Protein AF-A0A931MQ63-F1 (afdb_monomer)

Secondary structure (DSSP, 8-state):
--EEEE---TT--GGGGHHHHHHHHHTT-EEEE---TT-SPPPTTS--GGG-

Foldseek 3Di:
DEEAEAEDDPPDFLVVCPVVCVVCVVVVYHYDGDGDPPPDDDDPPDDDPVND

Radius of gyration: 14.66 Å; Cα contacts (8 Å, |Δi|>4): 52; chains: 1; bounding box: 34×22×41 Å

Sequence (52 aa):
MSHVVLVHGAWAGPWVWDTMLGPLRAAGHTPHPLALPGVGAWGDDDVTLDDV

Solvent-accessible surface area (backbone atoms only — not comparable to full-atom values): 3486 Å² total; per-residue (Å²): 120,51,79,42,79,43,78,60,64,87,100,53,44,39,72,81,43,61,84,50,52,57,59,41,44,75,73,47,32,50,75,45,63,40,68,55,92,98,47,80,84,83,55,98,85,55,90,53,85,86,77,110

Mean predicted aligned error: 4.83 Å

Nearest PDB structures (foldseek):
  8f6b-assembly1_D  TM=4.538E-01  e=2.391E+00  Mus musculus
  8f6b-assembly1_B  TM=4.506E-01  e=2.563E+00  Mus musculus
  8f6b-assembly1_E  TM=4.553E-01  e=3.623E+00  Mus musculus
  8f6b-assembly1_C  TM=4.541E-01  e=3.623E+00  Mus musculus
  8f6b-assembly1_F  TM=4.530E-01  e=4.161E+00  Mus musculus

pLDDT: mean 91.43, std 7.98, range [75.06, 98.5]

Structure (mmCIF, N/CA/C/O backbone):
data_AF-A0A931MQ63-F1
#
_entry.id   AF-A0A931MQ63-F1
#
loop_
_atom_site.group_PDB
_atom_site.id
_atom_site.type_symbol
_atom_site.label_atom_id
_atom_site.label_alt_id
_atom_site.label_comp_id
_atom_site.label_asym_id
_atom_site.label_entity_id
_atom_site.label_seq_id
_atom_site.pdbx_PDB_ins_code
_atom_site.Cartn_x
_atom_site.Cartn_y
_atom_site.Cartn_z
_atom_site.occupancy
_atom_site.B_iso_or_equiv
_atom_site.auth_seq_id
_atom_site.auth_comp_id
_atom_site.auth_asym_id
_atom_site.auth_atom_id
_atom_site.pdbx_PDB_model_num
ATOM 1 N N . MET A 1 1 ? -15.456 4.058 8.862 1.00 83.75 1 MET A N 1
ATOM 2 C CA . MET A 1 1 ? -14.706 3.047 8.091 1.00 83.75 1 MET A CA 1
ATOM 3 C C . MET A 1 1 ? -14.491 3.578 6.686 1.00 83.75 1 MET A C 1
ATOM 5 O O . MET A 1 1 ? -15.462 3.980 6.056 1.00 83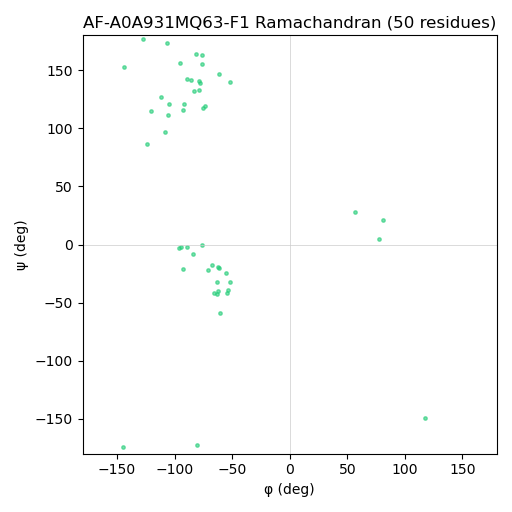.75 1 MET A O 1
ATOM 9 N N . SER A 1 2 ? -13.240 3.657 6.234 1.00 97.31 2 SER A N 1
ATOM 10 C CA . SER A 1 2 ? -12.888 4.161 4.900 1.00 97.31 2 SER A CA 1
ATOM 11 C C . SER A 1 2 ? -11.712 3.388 4.312 1.00 97.31 2 SER A C 1
ATOM 13 O O . SER A 1 2 ? -10.876 2.856 5.046 1.00 97.31 2 SER A O 1
ATOM 15 N N . HIS A 1 3 ? -11.658 3.339 2.984 1.00 98.25 3 HIS A N 1
ATOM 16 C CA . HIS A 1 3 ? -10.513 2.820 2.246 1.00 98.25 3 HIS A CA 1
ATOM 17 C C . HIS A 1 3 ? -9.463 3.923 2.123 1.00 98.25 3 HIS A C 1
ATOM 19 O O . HIS A 1 3 ? -9.794 5.052 1.764 1.00 98.25 3 HIS A O 1
ATOM 25 N N . VAL A 1 4 ? -8.208 3.600 2.428 1.00 97.88 4 VAL A N 1
ATOM 26 C CA . VAL A 1 4 ? -7.083 4.540 2.356 1.00 97.88 4 VAL A CA 1
ATOM 27 C C . VAL A 1 4 ? -6.062 3.975 1.384 1.00 97.88 4 VAL A C 1
ATOM 29 O O . VAL A 1 4 ? -5.490 2.922 1.644 1.00 97.88 4 VAL A O 1
ATOM 32 N N . VAL A 1 5 ? -5.845 4.652 0.259 1.00 98.06 5 VAL A N 1
ATOM 33 C CA . VAL A 1 5 ? -4.843 4.254 -0.737 1.00 98.06 5 VAL A CA 1
ATOM 34 C C . VAL A 1 5 ? -3.535 4.968 -0.417 1.00 98.06 5 VAL A C 1
ATOM 36 O O . VAL A 1 5 ? -3.503 6.196 -0.364 1.00 98.06 5 VAL A O 1
ATOM 39 N N . LEU A 1 6 ? -2.471 4.205 -0.173 1.00 97.81 6 LEU A N 1
ATOM 40 C CA . LEU A 1 6 ? -1.160 4.732 0.201 1.00 97.81 6 LEU A CA 1
ATOM 41 C C . LEU A 1 6 ? -0.217 4.609 -0.997 1.00 97.81 6 LEU A C 1
ATOM 43 O O . LEU A 1 6 ? 0.155 3.506 -1.402 1.00 97.81 6 LEU A O 1
ATOM 47 N N . VAL A 1 7 ? 0.155 5.757 -1.559 1.00 97.12 7 VAL A N 1
ATOM 48 C CA . VAL A 1 7 ? 1.053 5.871 -2.714 1.00 97.12 7 VAL A CA 1
ATOM 49 C C . VAL A 1 7 ? 2.410 6.352 -2.212 1.00 97.12 7 VAL A C 1
ATOM 51 O O . VAL A 1 7 ? 2.498 7.401 -1.577 1.00 97.12 7 VAL A O 1
ATOM 54 N N . HIS A 1 8 ? 3.461 5.569 -2.441 1.00 95.88 8 HIS A N 1
ATOM 55 C CA . HIS A 1 8 ? 4.817 5.931 -2.029 1.00 95.88 8 HIS A CA 1
ATOM 56 C C . HIS A 1 8 ? 5.433 6.996 -2.959 1.00 95.88 8 HIS A C 1
ATOM 58 O O . HIS A 1 8 ? 4.968 7.215 -4.076 1.00 95.88 8 HIS A O 1
ATOM 64 N N . GLY A 1 9 ? 6.500 7.652 -2.495 1.00 95.00 9 GLY A N 1
ATOM 65 C CA . GLY A 1 9 ? 7.279 8.603 -3.296 1.00 95.00 9 GLY A CA 1
ATOM 66 C C . GLY A 1 9 ? 8.287 7.930 -4.235 1.00 95.00 9 GL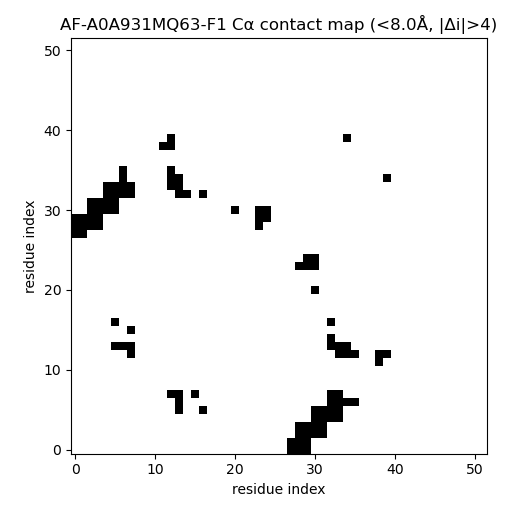Y A C 1
ATOM 67 O O . GLY A 1 9 ? 8.326 6.707 -4.365 1.00 95.00 9 GLY A O 1
ATOM 68 N N . ALA A 1 10 ? 9.135 8.732 -4.879 1.00 93.19 10 ALA A N 1
ATOM 69 C CA . ALA A 1 10 ? 10.227 8.217 -5.703 1.00 93.1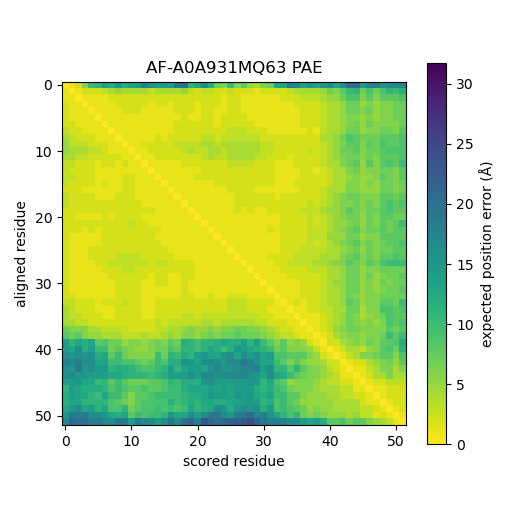9 10 ALA A CA 1
ATOM 70 C C . ALA A 1 10 ? 11.226 7.383 -4.873 1.00 93.19 10 ALA A C 1
ATOM 72 O O . ALA A 1 10 ? 11.456 7.678 -3.699 1.00 93.19 10 ALA A O 1
ATOM 73 N N . TRP A 1 11 ? 11.813 6.353 -5.497 1.00 90.12 11 TRP A N 1
ATOM 74 C CA . TRP A 1 11 ? 12.784 5.421 -4.887 1.00 90.12 11 TRP A CA 1
ATOM 75 C C . TRP A 1 11 ? 12.282 4.689 -3.633 1.00 90.12 11 TRP A C 1
ATOM 77 O O . TRP A 1 11 ? 13.062 4.299 -2.766 1.00 90.12 11 TRP A O 1
ATOM 87 N N . ALA A 1 12 ? 10.971 4.494 -3.540 1.00 93.88 12 ALA A N 1
ATOM 88 C CA . ALA A 1 12 ? 10.312 3.801 -2.445 1.00 93.88 12 ALA A CA 1
ATOM 89 C C . ALA A 1 12 ? 9.406 2.681 -2.972 1.00 93.88 12 ALA A C 1
ATOM 91 O O . ALA A 1 12 ? 9.257 2.498 -4.177 1.00 93.88 12 ALA A O 1
ATOM 92 N N . GLY A 1 13 ? 8.804 1.937 -2.049 1.00 94.38 13 GLY A N 1
ATOM 93 C CA . GLY A 1 13 ? 7.776 0.943 -2.330 1.00 94.38 13 GLY A CA 1
ATOM 94 C C . GLY A 1 13 ? 6.734 0.888 -1.213 1.00 94.38 13 GLY A C 1
ATOM 95 O O . GLY A 1 13 ? 6.807 1.687 -0.277 1.00 94.38 13 GLY A O 1
ATOM 96 N N . PRO A 1 14 ? 5.784 -0.062 -1.267 1.00 95.94 14 PRO A N 1
ATOM 97 C CA . PRO A 1 14 ? 4.743 -0.225 -0.247 1.00 95.94 14 PRO A CA 1
ATOM 98 C C . PRO A 1 14 ? 5.291 -0.309 1.186 1.00 95.94 14 PRO A C 1
ATOM 100 O O . PRO A 1 14 ? 4.648 0.167 2.119 1.00 95.94 14 PRO A O 1
ATOM 103 N N . TRP A 1 15 ? 6.493 -0.877 1.332 1.00 94.62 15 TRP A N 1
ATOM 104 C CA . TRP A 1 15 ? 7.198 -1.119 2.594 1.00 94.62 15 TRP A CA 1
ATOM 105 C C . TRP A 1 15 ? 7.386 0.133 3.463 1.00 94.62 15 TRP A C 1
ATOM 107 O O . TRP A 1 15 ? 7.475 0.028 4.684 1.00 94.62 15 TRP A O 1
ATOM 117 N N . VAL A 1 16 ? 7.395 1.341 2.881 1.00 97.25 16 VAL A N 1
ATOM 118 C CA . VAL A 1 16 ? 7.525 2.585 3.669 1.00 97.25 16 VAL A CA 1
ATOM 119 C C . VAL A 1 16 ? 6.364 2.789 4.645 1.00 97.25 16 VAL A C 1
ATOM 121 O O . VAL A 1 16 ? 6.482 3.554 5.601 1.00 97.25 16 VAL A O 1
ATOM 124 N N . TRP A 1 17 ? 5.239 2.110 4.413 1.00 97.62 17 TRP A N 1
ATOM 125 C CA . TRP A 1 17 ? 4.021 2.252 5.198 1.00 97.62 17 TRP A CA 1
ATOM 126 C C . TRP A 1 17 ? 3.854 1.201 6.295 1.00 97.62 17 TRP A C 1
ATOM 128 O O . TRP A 1 17 ? 2.884 1.301 7.045 1.00 97.62 17 TRP A O 1
ATOM 138 N N . ASP A 1 18 ? 4.756 0.223 6.430 1.00 97.31 18 ASP A N 1
ATOM 139 C CA . ASP A 1 18 ? 4.570 -0.946 7.308 1.00 97.31 18 ASP A CA 1
ATOM 140 C C . ASP A 1 18 ? 4.221 -0.565 8.755 1.00 97.31 18 ASP A C 1
ATOM 142 O O . ASP A 1 18 ? 3.324 -1.149 9.371 1.00 97.31 18 ASP A O 1
ATOM 146 N N . THR A 1 19 ? 4.853 0.488 9.274 1.00 98.06 19 THR A N 1
ATOM 147 C CA . THR A 1 19 ? 4.614 1.006 10.630 1.00 98.06 19 THR A CA 1
ATOM 148 C C . THR A 1 19 ? 3.256 1.699 10.794 1.00 98.06 19 THR A C 1
ATOM 150 O O . THR A 1 19 ? 2.740 1.781 11.908 1.00 98.06 19 THR A O 1
ATOM 153 N N . MET A 1 20 ? 2.639 2.166 9.704 1.00 97.31 20 MET A N 1
ATOM 154 C CA . MET A 1 20 ? 1.338 2.847 9.708 1.00 97.31 20 MET A CA 1
ATOM 155 C C . MET A 1 20 ? 0.158 1.899 9.481 1.00 97.31 20 MET A C 1
ATOM 157 O O . MET A 1 20 ? -0.968 2.223 9.869 1.00 97.31 20 MET A O 1
ATOM 161 N N . LEU A 1 21 ? 0.381 0.718 8.892 1.00 98.06 21 LEU A N 1
ATOM 162 C CA . LEU A 1 21 ? -0.708 -0.211 8.569 1.00 98.06 21 LEU A CA 1
ATOM 163 C C . LEU A 1 21 ? -1.449 -0.698 9.822 1.00 98.06 21 LEU A C 1
ATOM 165 O O . LEU A 1 21 ? -2.674 -0.813 9.804 1.00 98.06 21 LEU A O 1
ATOM 169 N N . GLY A 1 22 ? -0.718 -0.975 10.906 1.00 98.25 22 GLY A N 1
ATOM 170 C CA . GLY A 1 22 ? -1.291 -1.381 12.193 1.00 98.25 22 GLY A CA 1
ATOM 171 C C . GLY A 1 22 ? -2.218 -0.311 12.784 1.00 98.25 22 GLY A C 1
ATOM 172 O O . GLY A 1 22 ? -3.409 -0.582 12.954 1.00 98.25 22 GLY A O 1
ATOM 173 N N . PRO A 1 23 ? -1.719 0.913 13.038 1.00 98.31 23 PRO A N 1
ATOM 174 C CA . PRO A 1 23 ? -2.533 2.026 13.528 1.00 98.31 23 PRO A CA 1
ATOM 175 C C . PRO A 1 23 ? -3.761 2.338 12.661 1.00 98.31 23 PRO A C 1
ATOM 177 O O . PRO A 1 23 ? -4.851 2.534 13.196 1.00 98.31 23 PRO A O 1
ATOM 180 N N . LEU A 1 24 ? -3.629 2.323 11.328 1.00 98.00 24 LEU A N 1
ATOM 181 C CA . LEU A 1 24 ? -4.751 2.578 10.415 1.00 98.00 24 LEU A CA 1
ATOM 182 C C . LEU A 1 24 ? -5.851 1.517 10.536 1.00 98.00 24 LEU A C 1
ATOM 184 O O . LEU A 1 24 ? -7.035 1.857 10.580 1.00 98.00 24 LEU A O 1
ATOM 188 N N . ARG A 1 25 ? -5.471 0.238 10.636 1.00 98.06 25 ARG A N 1
ATOM 189 C CA . ARG A 1 25 ? -6.425 -0.859 10.859 1.00 98.06 25 ARG A CA 1
ATOM 190 C C . ARG A 1 25 ? -7.085 -0.757 12.232 1.00 98.06 25 ARG A C 1
ATOM 192 O O . ARG A 1 25 ? -8.295 -0.935 12.326 1.00 98.06 25 ARG A O 1
ATOM 199 N N . ALA A 1 26 ? -6.324 -0.419 13.274 1.00 98.38 26 ALA A N 1
ATOM 200 C CA . ALA A 1 26 ? -6.852 -0.242 14.629 1.00 98.38 26 ALA A CA 1
ATOM 201 C C . ALA A 1 26 ? -7.863 0.916 14.719 1.00 98.38 26 ALA A C 1
ATOM 203 O O . ALA A 1 26 ? -8.837 0.830 15.461 1.00 98.38 26 ALA A O 1
ATOM 204 N N . ALA A 1 27 ? -7.679 1.961 13.910 1.00 97.88 27 ALA A N 1
ATOM 205 C CA . ALA A 1 27 ? -8.628 3.063 13.758 1.00 97.88 27 ALA A CA 1
ATOM 206 C C . ALA A 1 27 ? -9.868 2.713 12.898 1.00 97.88 27 ALA A C 1
ATOM 208 O O . ALA A 1 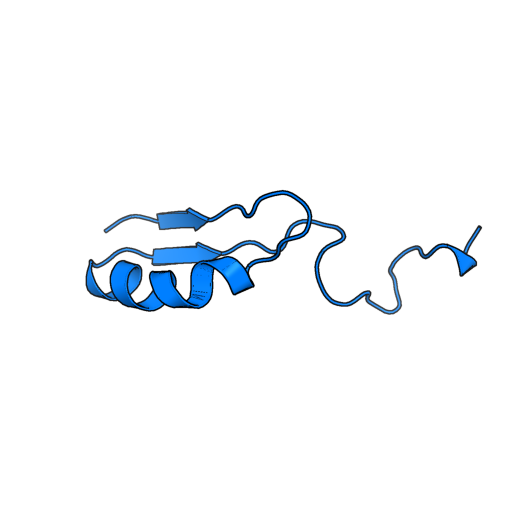27 ? -10.743 3.556 12.702 1.00 97.88 27 ALA A O 1
ATOM 209 N N . GLY A 1 28 ? -9.974 1.484 12.379 1.00 98.19 28 GLY A N 1
ATOM 210 C CA . GLY A 1 28 ? -11.114 1.029 11.575 1.00 98.19 28 GLY A CA 1
ATOM 211 C C . GLY A 1 28 ? -11.063 1.456 10.103 1.00 98.19 28 GLY A C 1
ATOM 212 O O . GLY A 1 28 ? -12.105 1.504 9.437 1.00 98.19 28 GLY A O 1
ATOM 213 N N . HIS A 1 29 ? -9.877 1.788 9.585 1.00 98.50 29 HIS A N 1
ATOM 214 C CA . HIS A 1 29 ? -9.641 2.017 8.160 1.00 98.50 29 HIS A CA 1
ATOM 215 C C . HIS A 1 29 ? -9.120 0.752 7.468 1.00 98.50 29 HIS A C 1
ATOM 217 O O . HIS A 1 29 ? -8.508 -0.119 8.085 1.00 98.50 29 HIS A O 1
ATOM 223 N N . THR A 1 30 ? -9.321 0.671 6.154 1.00 98.50 30 THR A N 1
ATOM 224 C CA . THR A 1 30 ? -8.777 -0.395 5.304 1.00 98.50 30 THR A CA 1
ATOM 225 C C . THR A 1 30 ? -7.662 0.186 4.426 1.00 98.50 30 THR A C 1
ATOM 227 O O . THR A 1 30 ? -7.970 0.798 3.399 1.00 98.50 30 THR A O 1
ATOM 230 N N . PRO A 1 31 ? -6.381 0.057 4.824 1.00 98.44 31 PRO A N 1
ATOM 231 C CA . PRO A 1 31 ? -5.262 0.585 4.050 1.00 98.44 31 PRO A CA 1
ATOM 232 C C . PRO A 1 31 ? -4.896 -0.319 2.864 1.00 98.44 31 PRO A C 1
ATOM 234 O O . PRO A 1 31 ? -4.848 -1.541 3.004 1.00 98.44 31 PRO A O 1
ATOM 237 N N . HIS A 1 32 ? -4.568 0.306 1.734 1.00 98.00 32 HIS A N 1
ATOM 238 C CA . HIS A 1 32 ? -4.101 -0.309 0.488 1.00 98.00 32 HIS A CA 1
ATOM 239 C C . HIS A 1 32 ? -2.743 0.300 0.107 1.00 98.00 32 HIS A C 1
ATOM 241 O O . HIS A 1 32 ? -2.711 1.309 -0.604 1.00 98.00 32 HIS A O 1
ATOM 247 N N . PRO A 1 33 ? -1.619 -0.233 0.620 1.00 97.44 33 PRO A N 1
ATOM 248 C CA . PRO A 1 33 ? -0.290 0.199 0.200 1.00 97.44 33 PRO A CA 1
ATOM 249 C C . PRO A 1 33 ? 0.031 -0.368 -1.185 1.00 97.44 33 PRO A C 1
ATOM 251 O O . PRO A 1 33 ? 0.070 -1.582 -1.373 1.00 97.44 33 PRO A O 1
ATOM 254 N N . LEU A 1 34 ? 0.218 0.517 -2.165 1.00 94.81 34 LEU A N 1
ATOM 255 C CA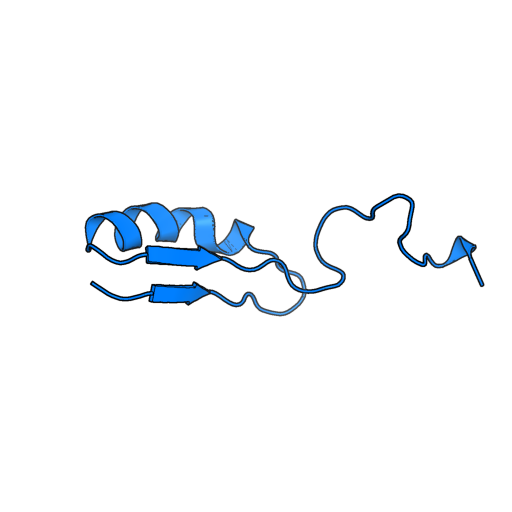 . LEU A 1 34 ? 0.416 0.127 -3.561 1.00 94.81 34 LEU A CA 1
ATOM 256 C C . LEU A 1 34 ? 1.889 -0.095 -3.891 1.00 94.81 34 LEU A C 1
ATOM 258 O O . LEU A 1 34 ? 2.749 0.671 -3.455 1.00 94.81 34 LEU A O 1
ATOM 262 N N . ALA A 1 35 ? 2.153 -1.103 -4.722 1.00 92.94 35 ALA A N 1
ATOM 263 C CA . ALA A 1 35 ? 3.390 -1.204 -5.485 1.00 92.94 35 ALA A CA 1
ATOM 264 C C . ALA A 1 35 ? 3.139 -0.552 -6.845 1.00 92.94 35 ALA A C 1
ATOM 266 O O . ALA A 1 35 ? 2.263 -0.997 -7.588 1.00 92.94 35 ALA A O 1
ATOM 267 N N . LEU A 1 36 ? 3.840 0.544 -7.137 1.00 91.50 36 LEU A N 1
ATOM 268 C CA . LEU A 1 36 ? 3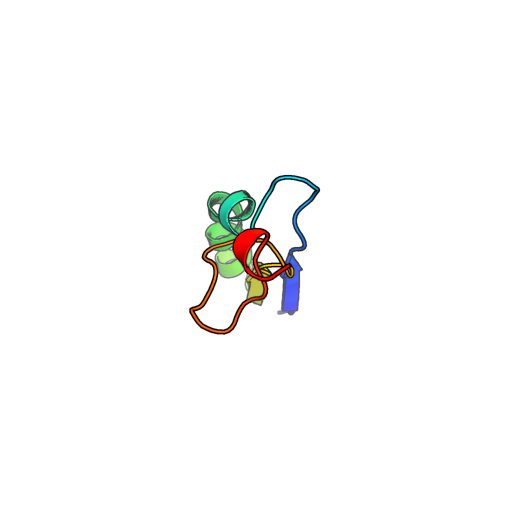.759 1.179 -8.450 1.00 91.50 36 LEU A CA 1
ATOM 269 C C . LEU A 1 36 ? 4.558 0.369 -9.489 1.00 91.50 36 LEU A C 1
ATOM 271 O O . LEU A 1 36 ? 5.492 -0.340 -9.112 1.00 91.50 36 LEU A O 1
ATOM 275 N N . PRO A 1 37 ? 4.229 0.472 -10.791 1.00 88.00 37 PRO A N 1
ATOM 276 C CA . PRO A 1 37 ? 5.001 -0.182 -11.846 1.00 88.00 37 PRO A CA 1
ATOM 277 C C . PRO A 1 37 ? 6.499 0.143 -11.761 1.00 88.00 37 PRO A C 1
ATOM 279 O O . PRO A 1 37 ? 6.873 1.281 -11.474 1.00 88.00 37 PRO A O 1
ATOM 282 N N . GLY A 1 38 ? 7.348 -0.857 -12.007 1.00 82.31 38 GLY A N 1
ATOM 283 C CA . GLY A 1 38 ? 8.806 -0.735 -11.886 1.00 82.31 38 GLY A CA 1
ATOM 284 C C . GLY A 1 38 ? 9.343 -0.785 -10.448 1.00 82.31 38 GLY A C 1
ATOM 285 O O . GLY A 1 38 ? 10.542 -0.607 -10.244 1.00 82.31 38 GLY A O 1
ATOM 286 N N . VAL A 1 39 ? 8.490 -1.022 -9.443 1.00 87.62 39 VAL A N 1
ATOM 287 C CA . VAL A 1 39 ? 8.895 -1.214 -8.043 1.00 87.62 39 VAL A CA 1
ATOM 288 C C . VAL A 1 39 ? 8.647 -2.653 -7.609 1.00 87.62 39 VAL A C 1
ATOM 290 O O . VAL A 1 39 ? 7.519 -3.136 -7.658 1.00 87.62 39 VAL A O 1
ATOM 293 N N . GLY A 1 40 ? 9.685 -3.300 -7.078 1.00 77.06 40 GLY A N 1
ATOM 294 C CA . GLY A 1 40 ? 9.611 -4.659 -6.546 1.00 77.06 40 GLY A CA 1
ATOM 295 C C . GLY A 1 40 ? 10.499 -5.626 -7.319 1.00 77.06 40 GLY A C 1
ATOM 296 O O . GLY A 1 40 ? 11.569 -5.245 -7.791 1.00 77.06 40 GLY A O 1
ATOM 297 N N . ALA A 1 41 ? 10.073 -6.886 -7.380 1.00 75.06 41 ALA A N 1
ATOM 298 C CA . ALA A 1 41 ? 10.737 -7.906 -8.177 1.00 75.06 41 ALA A CA 1
ATOM 299 C C . ALA A 1 41 ? 10.222 -7.862 -9.617 1.00 75.06 41 ALA A C 1
ATOM 301 O O . ALA A 1 41 ? 9.027 -7.665 -9.836 1.00 75.06 41 ALA A O 1
ATOM 302 N N . TRP A 1 42 ? 11.140 -8.067 -10.554 1.00 76.56 42 TRP A N 1
ATOM 303 C CA . TRP A 1 42 ? 10.845 -8.232 -11.970 1.00 76.56 42 TRP A CA 1
ATOM 304 C C . TRP A 1 42 ? 10.359 -9.665 -12.188 1.00 76.56 42 TRP A C 1
ATOM 306 O O . TRP A 1 42 ? 10.941 -10.603 -11.633 1.00 76.56 42 TRP A O 1
ATOM 316 N N . GLY A 1 43 ? 9.265 -9.824 -12.922 1.00 76.00 43 GLY A N 1
ATOM 317 C CA . GLY A 1 43 ? 8.787 -11.119 -13.389 1.00 76.00 43 GLY A CA 1
ATOM 318 C C . GLY A 1 43 ? 9.525 -11.569 -14.647 1.00 76.00 43 GLY A C 1
ATOM 319 O O . GLY A 1 43 ? 10.142 -10.762 -15.335 1.00 76.00 43 GLY A O 1
ATOM 320 N N . ASP A 1 44 ? 9.408 -12.856 -14.970 1.00 78.12 44 ASP A N 1
ATOM 321 C CA . ASP A 1 44 ? 10.017 -13.444 -16.175 1.00 78.12 44 ASP A CA 1
ATOM 322 C C . ASP A 1 44 ? 9.487 -12.819 -17.483 1.00 78.12 44 ASP A C 1
ATOM 324 O O . ASP A 1 44 ? 10.142 -12.905 -18.518 1.00 78.12 44 ASP A O 1
ATOM 328 N N . ASP A 1 45 ? 8.314 -12.180 -17.431 1.00 80.56 45 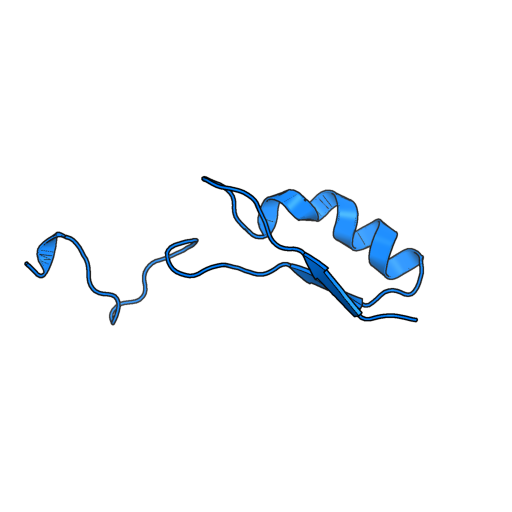ASP A N 1
ATOM 329 C CA . ASP A 1 45 ? 7.668 -11.511 -18.565 1.00 80.56 45 ASP A CA 1
ATOM 330 C C . ASP A 1 45 ? 7.974 -9.997 -18.645 1.00 80.56 45 ASP A C 1
ATOM 332 O O . ASP A 1 45 ? 7.469 -9.315 -19.543 1.00 80.56 45 ASP A O 1
ATOM 336 N N . ASP A 1 46 ? 8.737 -9.434 -17.700 1.00 81.44 46 ASP A N 1
ATOM 337 C CA . ASP A 1 46 ? 9.049 -8.002 -17.698 1.00 81.44 46 ASP A CA 1
ATOM 338 C C . ASP A 1 46 ? 10.149 -7.662 -18.712 1.00 81.44 46 ASP A C 1
ATOM 340 O O . ASP A 1 46 ? 11.161 -8.348 -18.810 1.00 81.44 46 ASP A O 1
ATOM 344 N N . VAL A 1 47 ? 9.982 -6.539 -19.419 1.00 79.81 47 VAL A N 1
ATOM 345 C CA . VAL A 1 47 ? 11.005 -6.010 -20.333 1.00 79.81 47 VAL A CA 1
ATOM 346 C C . VAL A 1 47 ? 12.149 -5.395 -19.529 1.00 79.81 47 VAL A C 1
ATOM 348 O O . VAL A 1 47 ? 11.965 -4.421 -18.791 1.00 79.81 47 VAL A O 1
ATOM 351 N N . THR A 1 48 ? 13.343 -5.939 -19.714 1.00 81.38 48 THR A N 1
ATOM 352 C CA . THR A 1 48 ? 14.593 -5.544 -19.072 1.00 81.38 48 THR A CA 1
ATOM 353 C C . THR A 1 48 ? 15.524 -4.812 -20.042 1.00 81.38 48 THR A C 1
ATOM 355 O O . THR A 1 48 ? 15.271 -4.702 -21.240 1.00 81.38 48 THR A O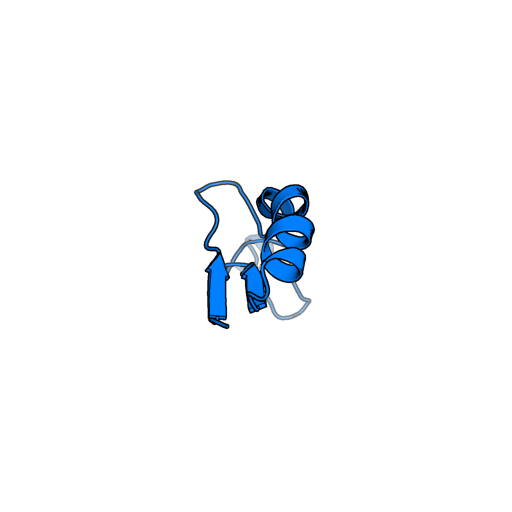 1
ATOM 358 N N . LEU A 1 49 ? 16.633 -4.282 -19.517 1.00 79.31 49 LEU A N 1
ATOM 359 C CA . LEU A 1 49 ? 17.682 -3.673 -20.345 1.00 79.31 49 LEU A CA 1
ATOM 360 C C . LEU A 1 49 ? 18.418 -4.689 -21.226 1.00 79.31 49 LEU A C 1
ATOM 362 O O . LEU A 1 49 ? 19.088 -4.278 -22.165 1.00 79.31 49 LEU A O 1
ATOM 366 N N . ASP A 1 50 ? 18.315 -5.979 -20.919 1.00 84.62 50 ASP A N 1
ATOM 367 C CA . ASP A 1 50 ? 18.950 -7.036 -21.703 1.00 84.62 50 ASP A CA 1
ATOM 368 C C . ASP A 1 50 ? 18.089 -7.451 -22.916 1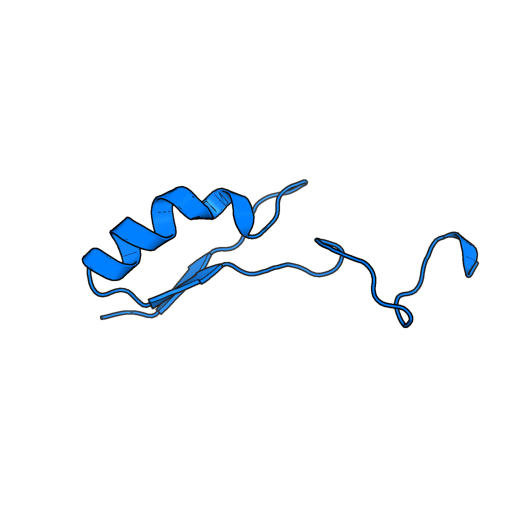.00 84.62 50 ASP A C 1
ATOM 370 O O . ASP A 1 50 ? 18.565 -8.181 -23.784 1.00 84.62 50 ASP A O 1
ATOM 374 N N . ASP A 1 51 ? 16.847 -6.956 -23.007 1.00 83.69 51 ASP A N 1
ATOM 375 C CA . ASP A 1 51 ? 15.908 -7.238 -24.103 1.00 83.69 51 ASP A CA 1
ATOM 376 C C . ASP A 1 51 ? 16.008 -6.255 -25.289 1.00 83.69 51 ASP A C 1
ATOM 378 O O . ASP A 1 51 ? 15.276 -6.409 -26.273 1.00 83.69 51 ASP A O 1
ATOM 382 N N . VAL A 1 52 ? 16.872 -5.232 -25.206 1.00 76.81 52 VAL A N 1
ATOM 383 C CA . VAL A 1 52 ? 17.045 -4.183 -26.238 1.00 76.81 52 VAL A CA 1
ATOM 384 C C . VAL A 1 52 ? 18.311 -4.323 -27.076 1.00 76.81 52 VAL A C 1
ATOM 386 O O . VAL A 1 52 ? 19.368 -4.722 -26.543 1.00 76.81 52 VAL A O 1
#